Protein AF-A0AAJ6D2P8-F1 (afdb_monomer_lite)

pLDDT: mean 70.58, std 17.55, range [41.06, 90.69]

Radius of gyration: 26.4 Å; chains: 1; bounding box: 87×24×44 Å

Structure (mmCIF, N/CA/C/O backbone):
data_AF-A0AAJ6D2P8-F1
#
_entry.id   AF-A0AAJ6D2P8-F1
#
loop_
_atom_site.group_PDB
_atom_site.id
_atom_site.type_symbol
_atom_site.label_atom_id
_atom_site.label_alt_id
_atom_site.label_comp_id
_atom_site.label_asym_id
_atom_site.label_entity_id
_atom_site.label_seq_id
_atom_site.pdbx_PDB_ins_code
_atom_site.Cartn_x
_atom_site.Cartn_y
_atom_site.Cartn_z
_atom_site.occupancy
_atom_site.B_iso_or_equiv
_atom_site.auth_seq_id
_atom_site.auth_comp_id
_atom_site.auth_asym_id
_atom_site.auth_atom_id
_atom_site.pdbx_PDB_model_num
ATOM 1 N N . MET A 1 1 ? 77.368 5.261 -29.267 1.00 41.06 1 MET A N 1
ATOM 2 C CA . MET A 1 1 ? 76.583 6.121 -28.353 1.00 41.06 1 MET A CA 1
ATOM 3 C C . MET A 1 1 ? 75.106 5.812 -28.565 1.00 41.06 1 MET A C 1
ATOM 5 O O . MET A 1 1 ? 74.578 6.138 -29.618 1.00 41.06 1 MET A O 1
ATOM 9 N N . HIS A 1 2 ? 74.478 5.080 -27.642 1.00 53.44 2 HIS A N 1
ATOM 10 C CA . HIS A 1 2 ? 73.118 4.552 -27.812 1.00 53.44 2 HIS A CA 1
ATOM 11 C C . HIS A 1 2 ? 72.070 5.600 -27.403 1.00 53.44 2 HIS A C 1
ATOM 13 O O . HIS A 1 2 ? 71.983 5.943 -26.224 1.00 53.44 2 HIS A O 1
ATOM 19 N N . ARG A 1 3 ? 71.274 6.101 -28.361 1.00 57.78 3 ARG A N 1
ATOM 20 C CA . ARG A 1 3 ? 70.062 6.889 -28.079 1.00 57.78 3 ARG A CA 1
ATOM 21 C C . ARG A 1 3 ? 68.999 5.938 -27.530 1.00 57.78 3 ARG A C 1
ATOM 23 O O . ARG A 1 3 ? 68.443 5.152 -28.288 1.00 57.78 3 ARG A O 1
ATOM 30 N N . LYS A 1 4 ? 68.761 5.976 -26.220 1.00 52.78 4 LYS A N 1
ATOM 31 C CA . LYS A 1 4 ? 67.626 5.292 -25.596 1.00 52.78 4 LYS A CA 1
ATOM 32 C C . LYS A 1 4 ? 66.418 6.219 -25.671 1.00 52.78 4 LYS A C 1
ATOM 34 O O . LYS A 1 4 ? 66.503 7.381 -25.278 1.00 52.78 4 LYS A O 1
ATOM 39 N N . GLU A 1 5 ? 65.361 5.689 -26.262 1.00 59.41 5 GLU A N 1
ATOM 40 C CA . GLU A 1 5 ? 64.052 6.295 -26.466 1.00 59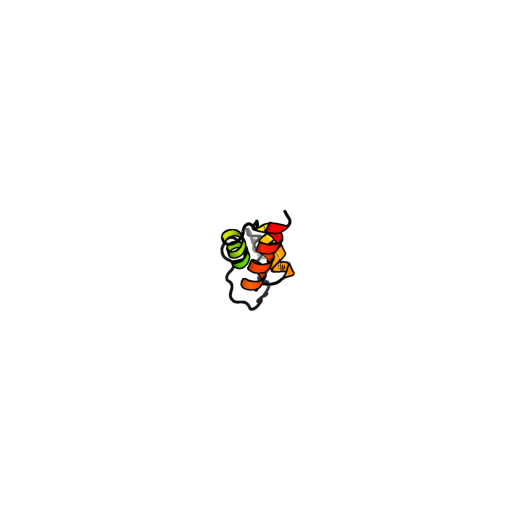.41 5 GLU A CA 1
ATOM 41 C C . GLU A 1 5 ? 63.481 6.888 -25.172 1.00 59.41 5 GLU A C 1
ATOM 43 O O . GLU A 1 5 ? 63.650 6.350 -24.076 1.00 59.41 5 GLU A O 1
ATOM 48 N N . LEU A 1 6 ? 62.799 8.022 -25.313 1.00 62.94 6 LEU A N 1
ATOM 49 C CA . LEU A 1 6 ? 62.048 8.660 -24.240 1.00 62.94 6 LEU A CA 1
ATOM 50 C C . LEU A 1 6 ? 60.786 7.825 -23.950 1.00 62.94 6 LEU A C 1
ATOM 52 O O . LEU A 1 6 ? 60.052 7.520 -24.890 1.00 62.94 6 LEU A O 1
ATOM 56 N N . PRO A 1 7 ? 60.489 7.469 -22.688 1.00 61.91 7 PRO A N 1
ATOM 57 C CA . PRO A 1 7 ? 59.265 6.754 -22.357 1.00 61.91 7 PRO A CA 1
ATOM 58 C C . PRO A 1 7 ? 58.051 7.676 -22.512 1.00 61.91 7 PRO A C 1
ATOM 60 O O . PRO A 1 7 ? 58.025 8.793 -21.985 1.00 61.91 7 PRO A O 1
ATOM 63 N N . ASN A 1 8 ? 57.038 7.176 -23.222 1.00 59.66 8 ASN A N 1
ATOM 64 C CA . ASN A 1 8 ? 55.697 7.747 -23.288 1.00 59.66 8 ASN A CA 1
ATOM 65 C C . ASN A 1 8 ? 55.244 8.175 -21.886 1.00 59.66 8 ASN A C 1
ATOM 67 O O . ASN A 1 8 ? 55.169 7.353 -20.975 1.00 59.66 8 ASN A O 1
ATOM 71 N N . ARG A 1 9 ? 54.944 9.465 -21.718 1.00 58.38 9 ARG A N 1
ATOM 72 C CA . ARG A 1 9 ? 54.301 10.013 -20.522 1.00 58.38 9 ARG A CA 1
ATOM 73 C C . ARG A 1 9 ? 52.781 9.958 -20.716 1.00 58.38 9 ARG A C 1
ATOM 75 O O . ARG A 1 9 ? 52.257 10.836 -21.399 1.00 58.38 9 ARG A O 1
ATOM 82 N N . PRO A 1 10 ? 52.043 8.996 -20.133 1.00 48.34 10 PRO A N 1
ATOM 83 C CA . PRO A 1 10 ? 50.602 9.131 -20.004 1.00 48.34 10 PRO A CA 1
ATOM 84 C C . PRO A 1 10 ? 50.327 10.082 -18.836 1.00 48.34 10 PRO A C 1
ATOM 86 O O . PRO A 1 10 ? 50.361 9.704 -17.669 1.00 48.34 10 PRO A O 1
ATOM 89 N N . GLY A 1 11 ? 50.113 11.351 -19.166 1.00 52.78 11 GLY A N 1
ATOM 90 C CA . GLY A 1 11 ? 49.629 12.367 -18.243 1.00 52.78 11 GLY A CA 1
ATOM 91 C C . GLY A 1 11 ? 48.344 12.976 -18.782 1.00 52.78 11 GLY A C 1
ATOM 92 O O . GLY A 1 11 ? 48.388 14.031 -19.397 1.00 52.78 11 GLY A O 1
ATOM 93 N N . ALA A 1 12 ? 47.213 12.315 -18.561 1.00 54.31 12 ALA A N 1
ATOM 94 C CA . ALA A 1 12 ? 45.898 12.943 -18.527 1.00 54.31 12 ALA A CA 1
ATOM 95 C C . ALA A 1 12 ? 44.992 12.013 -17.720 1.00 54.31 12 ALA A C 1
ATOM 97 O O . ALA A 1 12 ? 45.033 10.803 -17.924 1.00 54.31 12 ALA A O 1
ATOM 98 N N . GLY A 1 13 ? 44.293 12.580 -16.738 1.00 56.00 13 GLY A N 1
ATOM 99 C CA . GLY A 1 13 ? 43.581 11.856 -15.694 1.00 56.00 13 GLY A CA 1
ATOM 100 C C . GLY A 1 13 ? 42.401 11.012 -16.176 1.00 56.00 13 GLY A C 1
ATOM 101 O O . GLY A 1 13 ? 42.316 10.613 -17.330 1.00 56.00 13 GLY A O 1
ATOM 102 N N . HIS A 1 14 ? 41.480 10.789 -15.238 1.00 43.72 14 HIS A N 1
ATOM 103 C CA . HIS A 1 14 ? 40.251 9.993 -15.329 1.00 43.72 14 HIS A CA 1
ATOM 104 C C . HIS A 1 14 ? 40.374 8.568 -14.754 1.00 43.72 14 HIS A C 1
ATOM 106 O O . HIS A 1 14 ? 40.230 7.566 -15.443 1.00 43.72 14 HIS A O 1
ATOM 112 N N . SER A 1 15 ? 40.530 8.488 -13.432 1.00 52.56 15 SER A N 1
ATOM 113 C CA . SER A 1 15 ? 39.678 7.592 -12.634 1.00 52.56 15 SER A CA 1
ATOM 114 C C . SER A 1 15 ? 38.653 8.479 -11.916 1.00 52.56 15 SER A C 1
ATOM 116 O O . SER A 1 15 ? 39.024 9.606 -11.583 1.00 52.56 15 SER A O 1
ATOM 118 N N . PRO A 1 16 ? 37.422 8.039 -11.598 1.00 56.28 16 PRO A N 1
ATOM 119 C CA . PRO A 1 16 ? 36.818 6.726 -11.812 1.00 56.28 16 PRO A CA 1
ATOM 120 C C . PRO A 1 16 ? 35.462 6.819 -12.545 1.00 56.28 16 PRO A C 1
ATOM 122 O O . PRO A 1 16 ? 34.696 7.763 -12.370 1.00 56.28 16 PRO A O 1
ATOM 125 N N . SER A 1 17 ? 35.068 5.780 -13.274 1.00 44.03 17 SER A N 1
ATOM 126 C CA . SER A 1 17 ? 33.636 5.485 -13.319 1.00 44.03 17 SER A CA 1
ATOM 127 C C . SER A 1 17 ? 33.406 3.995 -13.393 1.00 44.03 17 SER A C 1
ATOM 129 O O . SER A 1 17 ? 33.549 3.347 -14.426 1.00 44.03 17 SER A O 1
ATOM 131 N N . SER A 1 18 ? 33.080 3.468 -12.220 1.00 54.50 18 SER A N 1
ATOM 132 C CA . SER A 1 18 ? 32.353 2.233 -12.011 1.00 54.50 18 SER A CA 1
ATOM 133 C C . SER A 1 18 ? 31.263 2.071 -13.066 1.00 54.50 18 SER A C 1
ATOM 135 O O . SER A 1 18 ? 30.187 2.642 -12.962 1.00 54.50 18 SER A O 1
ATOM 137 N N . SER A 1 19 ? 31.523 1.250 -14.069 1.00 52.97 19 SER A N 1
ATOM 138 C CA . SER A 1 19 ? 30.474 0.624 -14.863 1.00 52.97 19 SER A CA 1
ATOM 139 C C . SER A 1 19 ? 30.646 -0.878 -14.738 1.00 52.97 19 SER A C 1
ATOM 141 O O . SER A 1 19 ? 30.880 -1.598 -15.701 1.00 52.97 19 SER A O 1
ATOM 143 N N . ARG A 1 20 ? 30.512 -1.359 -13.493 1.00 55.03 20 ARG A N 1
ATOM 144 C CA . ARG A 1 20 ? 29.961 -2.693 -13.269 1.00 55.03 20 ARG A CA 1
ATOM 145 C C . ARG A 1 20 ? 28.507 -2.627 -13.736 1.00 55.03 20 ARG A C 1
ATOM 147 O O . ARG A 1 2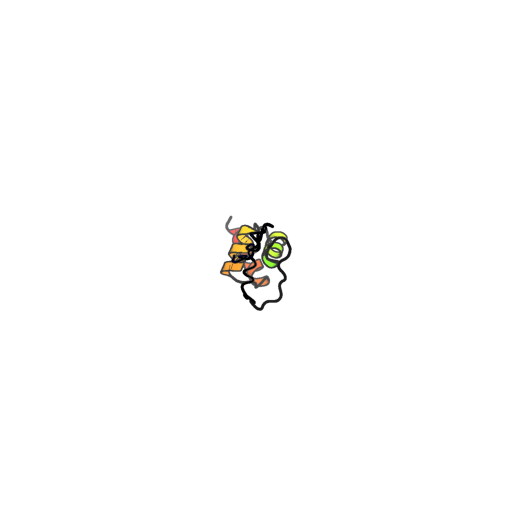0 ? 27.608 -2.451 -12.921 1.00 55.03 20 ARG A O 1
ATOM 154 N N . LEU A 1 21 ? 28.270 -2.726 -15.045 1.00 50.81 21 LEU A N 1
ATOM 155 C CA . LEU A 1 21 ? 26.975 -3.193 -15.514 1.00 50.81 21 LEU A CA 1
ATOM 156 C C . LEU A 1 21 ? 26.943 -4.683 -15.200 1.00 50.81 21 LEU A C 1
ATOM 158 O O . LEU A 1 21 ? 27.295 -5.534 -16.010 1.00 50.81 21 LEU A O 1
ATOM 162 N N . SER A 1 22 ? 26.576 -4.967 -13.953 1.00 46.44 22 SER A N 1
ATOM 163 C CA . SER A 1 22 ? 26.009 -6.246 -13.595 1.00 46.44 22 SER A CA 1
ATOM 164 C C . SER A 1 22 ? 24.831 -6.490 -14.524 1.00 46.44 22 SER A C 1
ATOM 166 O O . SER A 1 22 ? 23.809 -5.808 -14.461 1.00 46.44 22 SER A O 1
ATOM 168 N N . SER A 1 23 ? 25.005 -7.483 -15.380 1.00 54.16 23 SER A N 1
ATOM 169 C CA . SER A 1 23 ? 23.949 -8.231 -16.031 1.00 54.16 23 SER A CA 1
ATOM 170 C C . SER A 1 23 ? 23.061 -8.881 -14.966 1.00 54.16 23 SER A C 1
ATOM 172 O O . SER A 1 23 ? 23.189 -10.064 -14.670 1.00 54.16 23 SER A O 1
ATOM 174 N N . HIS A 1 24 ? 22.170 -8.099 -14.368 1.00 44.69 24 HIS A N 1
ATOM 175 C CA . HIS A 1 24 ? 20.961 -8.623 -13.756 1.00 44.69 24 HIS A CA 1
ATOM 176 C C . HIS A 1 24 ? 19.810 -8.105 -14.598 1.00 44.69 24 HIS A C 1
ATOM 178 O O . HIS A 1 24 ? 19.322 -6.994 -14.415 1.00 44.69 24 HIS A O 1
ATOM 184 N N . SER A 1 25 ? 19.410 -8.924 -15.562 1.00 59.75 25 SER A N 1
ATOM 185 C CA . SER A 1 25 ? 18.017 -8.938 -15.961 1.00 59.75 25 SER A CA 1
ATOM 186 C C . SER A 1 25 ? 17.281 -9.756 -14.904 1.00 59.75 25 SER A 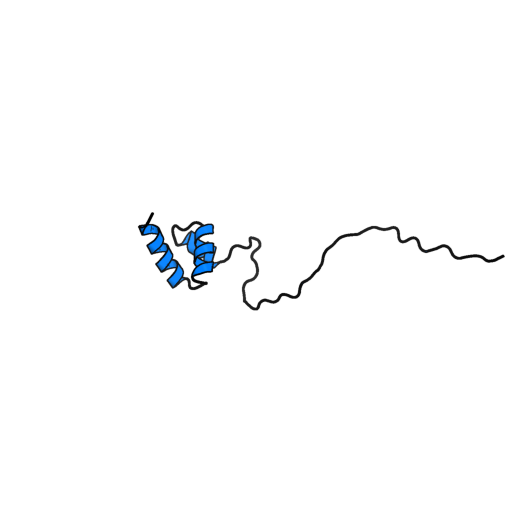C 1
ATOM 188 O O . SER A 1 25 ? 17.539 -10.954 -14.792 1.00 59.75 25 SER A O 1
ATOM 190 N N . PRO A 1 26 ? 16.367 -9.162 -14.127 1.00 52.03 26 PRO A N 1
ATOM 191 C CA . PRO A 1 26 ? 15.152 -9.841 -13.778 1.00 52.03 26 PRO A CA 1
ATOM 192 C C . PRO A 1 26 ? 14.111 -9.394 -14.799 1.00 52.03 26 PRO A C 1
ATOM 194 O O . PRO A 1 26 ? 13.730 -8.231 -14.910 1.00 52.03 26 PRO A O 1
ATOM 197 N N . SER A 1 27 ? 13.693 -10.362 -15.593 1.00 54.62 27 SER A N 1
ATOM 198 C CA . SER A 1 27 ? 12.384 -10.405 -16.214 1.00 54.62 27 SER A CA 1
ATOM 199 C C . SER A 1 27 ? 11.303 -9.892 -15.250 1.00 54.62 27 SER A C 1
ATOM 201 O O . SER A 1 27 ? 10.891 -10.629 -14.363 1.00 54.62 27 SER A O 1
ATOM 203 N N . SER A 1 28 ? 10.852 -8.647 -15.411 1.00 51.25 28 SER A N 1
ATOM 204 C CA . SER A 1 28 ? 9.440 -8.258 -15.317 1.00 51.25 28 SER A CA 1
ATOM 205 C C . SER A 1 28 ? 9.266 -6.798 -15.736 1.00 51.25 28 SER 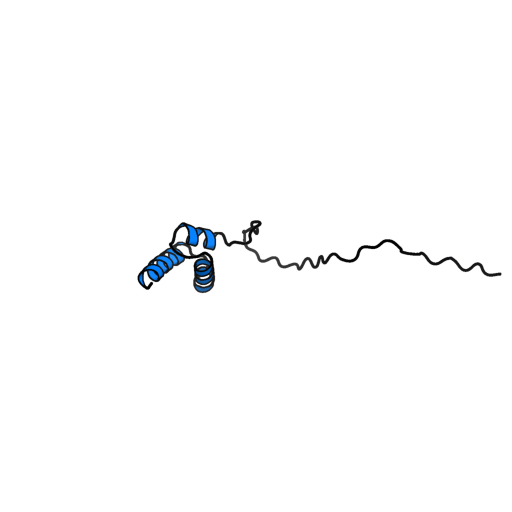A C 1
ATOM 207 O O . SER A 1 28 ? 10.150 -5.960 -15.595 1.00 51.25 28 SER A O 1
ATOM 209 N N . ASN A 1 29 ? 8.111 -6.507 -16.304 1.00 52.81 29 ASN A N 1
ATOM 210 C CA . ASN A 1 29 ? 7.815 -5.388 -17.187 1.00 52.81 29 ASN A CA 1
ATOM 211 C C . ASN A 1 29 ? 7.634 -4.014 -16.490 1.00 52.81 29 ASN A C 1
ATOM 213 O O . ASN A 1 29 ? 6.706 -3.283 -16.829 1.00 52.81 29 ASN A O 1
ATOM 217 N N . GLN A 1 30 ? 8.470 -3.637 -15.517 1.00 50.94 30 GLN A N 1
ATOM 218 C CA . GLN A 1 30 ? 8.380 -2.327 -14.855 1.00 50.94 30 GLN A CA 1
ATOM 219 C C . GLN A 1 30 ? 9.705 -1.571 -14.924 1.00 50.94 30 GLN A C 1
ATOM 221 O O . GLN A 1 30 ? 10.675 -1.866 -14.231 1.00 50.94 30 GLN A O 1
ATOM 226 N N . LEU A 1 31 ? 9.725 -0.558 -15.787 1.00 51.94 31 LEU A N 1
ATOM 227 C CA . LEU A 1 31 ? 10.771 0.453 -15.809 1.00 51.94 31 LEU A CA 1
ATOM 228 C C . LEU A 1 31 ? 10.850 1.117 -14.422 1.00 51.94 31 LEU A C 1
ATOM 230 O O . LEU A 1 31 ? 9.809 1.542 -13.913 1.00 51.94 31 LEU A O 1
ATOM 234 N N . PRO A 1 32 ? 12.045 1.266 -13.823 1.00 51.69 32 PRO A N 1
ATOM 235 C CA . PRO A 1 32 ? 12.201 2.033 -12.598 1.00 51.69 32 PRO A CA 1
ATOM 236 C C . PRO A 1 32 ? 11.857 3.489 -12.916 1.00 51.69 32 PRO A C 1
ATOM 238 O O . PRO A 1 32 ? 12.617 4.201 -13.579 1.00 51.69 32 PRO A O 1
ATOM 241 N N . THR A 1 33 ? 10.676 3.938 -12.494 1.00 53.94 33 THR A N 1
ATOM 242 C CA . THR A 1 33 ? 10.338 5.359 -12.538 1.00 53.94 33 THR A CA 1
ATOM 243 C C . THR A 1 33 ? 11.373 6.091 -11.686 1.00 53.94 33 THR A C 1
ATOM 245 O O . THR A 1 33 ? 11.825 5.577 -10.662 1.00 53.94 33 THR A O 1
ATOM 248 N N . LYS A 1 34 ? 11.842 7.256 -12.146 1.00 51.09 34 LYS A N 1
ATOM 249 C CA . LYS A 1 34 ? 12.832 8.081 -11.437 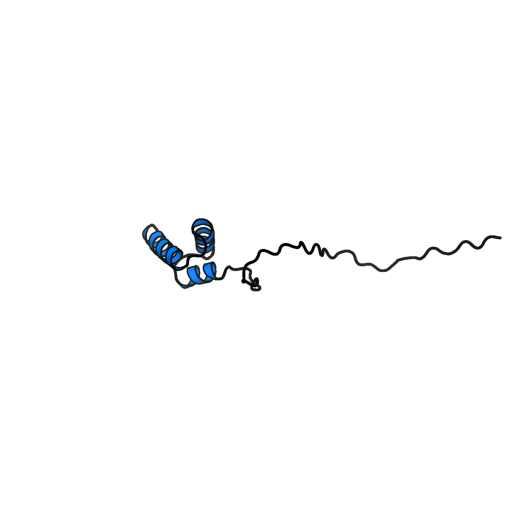1.00 51.09 34 LYS A CA 1
ATOM 250 C C . LYS A 1 34 ? 12.239 8.516 -10.088 1.00 51.09 34 LYS A C 1
ATOM 252 O O . LYS A 1 34 ? 11.579 9.542 -10.013 1.00 51.09 34 LYS A O 1
ATOM 257 N N . GLY A 1 35 ? 12.405 7.678 -9.069 1.00 54.47 35 GLY A N 1
ATOM 258 C CA . GLY A 1 35 ? 11.691 7.741 -7.791 1.00 54.47 35 GLY A CA 1
ATOM 259 C C . GLY A 1 35 ? 11.571 6.381 -7.092 1.00 54.47 35 GLY A C 1
ATOM 260 O O . GLY A 1 35 ? 11.463 6.350 -5.876 1.00 54.47 35 GLY A O 1
ATOM 261 N N . GLY A 1 36 ? 11.660 5.264 -7.827 1.00 58.34 36 GLY A N 1
ATOM 262 C CA . GLY A 1 36 ? 11.794 3.912 -7.266 1.00 58.34 36 GLY A CA 1
ATOM 263 C C . GLY A 1 36 ? 10.618 3.424 -6.416 1.00 58.34 36 GLY A C 1
ATOM 264 O O . GLY A 1 36 ? 10.736 2.376 -5.788 1.00 58.34 36 GLY A O 1
ATOM 265 N N . GLU A 1 37 ? 9.507 4.163 -6.365 1.00 65.00 37 GLU A N 1
ATOM 266 C CA . GLU A 1 37 ? 8.307 3.711 -5.671 1.00 65.00 37 GLU A CA 1
ATOM 267 C C . GLU A 1 37 ? 7.514 2.760 -6.560 1.00 65.00 37 GLU A C 1
ATOM 269 O O . GLU A 1 37 ? 7.146 3.077 -7.694 1.00 65.00 37 GLU A O 1
ATOM 274 N N . ASP A 1 38 ? 7.292 1.574 -6.007 1.00 81.12 38 ASP A N 1
ATOM 275 C CA . ASP A 1 38 ? 6.494 0.512 -6.588 1.00 81.12 38 ASP A CA 1
ATOM 276 C C . ASP A 1 38 ? 5.075 1.036 -6.894 1.00 81.12 38 ASP A C 1
ATOM 278 O O . ASP A 1 38 ? 4.452 1.672 -6.031 1.00 81.12 38 ASP A O 1
ATOM 282 N N . PRO A 1 39 ? 4.548 0.837 -8.115 1.00 86.44 39 PRO A N 1
ATOM 283 C CA . PRO A 1 39 ? 3.230 1.346 -8.478 1.00 86.44 39 PRO A CA 1
ATOM 284 C C . PRO A 1 39 ? 2.119 0.809 -7.571 1.00 86.44 39 PRO A C 1
ATOM 286 O O . PRO A 1 39 ? 1.128 1.511 -7.367 1.00 86.44 39 PRO A O 1
ATOM 289 N N . ASP A 1 40 ? 2.283 -0.384 -6.995 1.00 86.69 40 ASP A N 1
ATOM 290 C CA . ASP A 1 40 ? 1.297 -0.954 -6.079 1.00 86.69 40 ASP A CA 1
ATOM 291 C C . ASP A 1 40 ? 1.353 -0.275 -4.702 1.00 86.69 40 ASP A C 1
ATOM 293 O O . ASP A 1 40 ? 0.313 -0.055 -4.081 1.00 86.69 40 ASP A O 1
ATOM 297 N N . VAL A 1 41 ? 2.539 0.159 -4.256 1.00 89.19 41 VAL A N 1
ATOM 298 C CA . VAL A 1 41 ? 2.701 0.950 -3.021 1.00 89.19 41 VAL A CA 1
ATOM 299 C C . VAL A 1 41 ? 1.954 2.265 -3.144 1.00 89.19 41 VAL A C 1
ATOM 301 O O . VAL A 1 41 ? 1.199 2.635 -2.244 1.00 89.19 41 VAL A O 1
ATOM 304 N N . ARG A 1 42 ? 2.154 2.962 -4.269 1.00 88.31 42 ARG A N 1
ATOM 305 C CA . ARG A 1 42 ? 1.480 4.235 -4.523 1.00 88.31 42 ARG A CA 1
ATOM 306 C C . ARG A 1 42 ? -0.030 4.041 -4.611 1.00 88.31 42 ARG A C 1
ATOM 308 O O . ARG A 1 42 ? -0.773 4.784 -3.981 1.00 88.31 42 ARG A O 1
ATOM 315 N N . PHE A 1 43 ? -0.475 3.011 -5.330 1.00 89.19 43 PHE A N 1
ATOM 316 C CA . PHE A 1 43 ? -1.892 2.685 -5.449 1.00 89.19 43 PHE A CA 1
ATOM 317 C C . PHE A 1 43 ? -2.540 2.424 -4.084 1.00 89.19 43 PHE A C 1
ATOM 319 O O . PHE A 1 43 ? -3.597 2.986 -3.801 1.00 89.19 43 PHE A O 1
ATOM 326 N N . LEU A 1 44 ? -1.907 1.627 -3.220 1.00 89.69 44 LEU A N 1
ATOM 327 C CA . LEU A 1 44 ? -2.419 1.374 -1.876 1.00 89.69 44 LEU A CA 1
ATOM 328 C C . LEU A 1 44 ? -2.446 2.639 -1.028 1.00 89.69 44 LEU A C 1
ATOM 330 O O . LEU A 1 44 ? -3.469 2.909 -0.416 1.00 89.69 44 LEU A O 1
ATOM 334 N N . ALA A 1 45 ? -1.376 3.428 -1.002 1.00 90.56 45 ALA A N 1
ATOM 335 C CA . ALA A 1 45 ? -1.339 4.651 -0.202 1.00 90.56 45 ALA A CA 1
ATOM 336 C C . ALA A 1 45 ? -2.368 5.706 -0.661 1.00 90.56 45 ALA A C 1
ATOM 338 O O . ALA A 1 45 ? -2.839 6.500 0.144 1.00 90.56 45 ALA A O 1
ATOM 339 N N . GLU A 1 46 ? -2.723 5.723 -1.951 1.00 88.44 46 GLU A N 1
ATOM 340 C CA . GLU A 1 46 ? -3.740 6.629 -2.502 1.00 88.44 46 GLU A CA 1
ATOM 341 C C . GLU A 1 46 ? -5.178 6.123 -2.283 1.00 88.44 46 GLU A C 1
ATOM 343 O O . GLU A 1 46 ? -6.093 6.927 -2.117 1.00 88.44 46 GLU A O 1
ATOM 348 N N . ASN A 1 47 ? -5.397 4.802 -2.305 1.00 89.38 47 ASN A N 1
ATOM 349 C CA . ASN A 1 47 ? -6.736 4.192 -2.254 1.00 89.38 47 ASN A CA 1
ATOM 350 C C . ASN A 1 47 ? -7.086 3.578 -0.890 1.00 89.38 47 ASN A C 1
ATOM 352 O O . ASN A 1 47 ? -8.206 3.105 -0.681 1.00 89.38 47 ASN A O 1
ATOM 356 N N . SER A 1 48 ? -6.138 3.563 0.039 1.00 83.44 48 SER A N 1
ATOM 357 C CA . SER A 1 48 ? -6.305 3.100 1.411 1.00 83.44 48 SER A CA 1
ATOM 358 C C . SER A 1 48 ? -5.591 4.050 2.367 1.00 83.44 48 SER A C 1
ATOM 360 O O . SER A 1 48 ? -4.657 4.741 1.978 1.00 83.44 48 SER A O 1
ATOM 362 N N . ASP A 1 49 ? -5.992 4.055 3.637 1.00 85.12 49 ASP A N 1
ATOM 363 C CA . ASP A 1 49 ? -5.394 4.907 4.676 1.00 85.12 49 ASP A CA 1
ATOM 364 C C . ASP A 1 49 ? -4.003 4.407 5.146 1.00 85.12 49 ASP A C 1
ATOM 366 O O . ASP A 1 49 ? -3.581 4.663 6.274 1.00 85.12 49 ASP A O 1
ATOM 370 N N . LEU A 1 50 ? -3.286 3.649 4.311 1.00 87.44 50 LEU A N 1
ATOM 371 C CA . LEU A 1 50 ? -1.961 3.122 4.626 1.00 87.44 50 LEU A CA 1
ATOM 372 C C . LEU A 1 50 ? -0.869 4.127 4.264 1.00 87.44 50 LEU A C 1
ATOM 374 O O . LEU A 1 50 ? -0.856 4.713 3.184 1.00 87.44 50 LEU A O 1
ATOM 378 N N . SER A 1 51 ? 0.135 4.257 5.132 1.00 88.31 51 SER A N 1
ATOM 379 C CA . SER A 1 51 ? 1.361 4.964 4.755 1.00 88.31 51 SER A CA 1
ATOM 380 C C . SER A 1 51 ? 2.129 4.194 3.663 1.00 88.31 51 SER A C 1
ATOM 382 O O . SER A 1 51 ? 2.086 2.960 3.639 1.00 88.31 51 SER A O 1
ATOM 384 N N . PRO A 1 52 ? 2.946 4.865 2.824 1.00 88.19 52 PRO A N 1
ATOM 385 C CA . PRO A 1 52 ? 3.784 4.188 1.827 1.00 88.19 52 PRO A CA 1
ATOM 386 C C . PRO A 1 52 ? 4.697 3.106 2.423 1.00 88.19 52 PRO A C 1
ATOM 388 O O . PRO A 1 52 ? 5.062 2.143 1.753 1.00 88.19 52 PRO A O 1
ATOM 391 N N . ARG A 1 53 ? 5.075 3.240 3.704 1.00 89.50 53 ARG A N 1
ATOM 392 C CA . ARG A 1 53 ? 5.857 2.219 4.411 1.00 89.50 53 ARG A CA 1
ATOM 393 C C . ARG A 1 53 ? 5.031 0.967 4.704 1.00 89.50 53 ARG A C 1
ATOM 395 O O . ARG A 1 53 ? 5.505 -0.124 4.415 1.00 89.50 53 ARG A O 1
ATOM 402 N N . GLN A 1 54 ? 3.811 1.132 5.211 1.00 89.88 54 GLN A N 1
ATOM 403 C CA . GLN A 1 54 ? 2.900 0.013 5.472 1.00 89.88 54 GLN A CA 1
ATOM 404 C C . GLN A 1 54 ? 2.481 -0.681 4.177 1.00 89.88 54 GLN A C 1
ATOM 406 O O . GLN A 1 54 ? 2.462 -1.902 4.124 1.00 89.88 54 GLN A O 1
ATOM 411 N N . ALA A 1 55 ? 2.227 0.076 3.107 1.00 90.69 55 ALA A N 1
ATOM 412 C CA . ALA A 1 55 ? 1.928 -0.498 1.799 1.00 90.69 55 ALA A CA 1
ATOM 413 C C . ALA A 1 55 ? 3.091 -1.357 1.263 1.00 90.69 55 ALA A C 1
ATOM 415 O O . ALA A 1 55 ? 2.860 -2.456 0.765 1.00 90.69 55 ALA A O 1
ATOM 416 N N . ARG A 1 56 ? 4.349 -0.912 1.429 1.00 89.19 56 ARG A N 1
ATOM 417 C CA . ARG A 1 56 ? 5.538 -1.725 1.096 1.00 89.19 56 ARG A CA 1
ATOM 418 C C . ARG A 1 56 ? 5.617 -3.010 1.910 1.00 89.19 56 ARG A C 1
ATOM 420 O O . ARG A 1 56 ? 5.950 -4.054 1.360 1.00 89.19 56 ARG A O 1
ATOM 427 N N . GLU A 1 57 ? 5.362 -2.928 3.212 1.00 90.06 57 GLU A N 1
ATOM 428 C CA . GLU A 1 57 ? 5.354 -4.101 4.092 1.00 90.06 57 GLU A CA 1
ATOM 429 C C . GLU A 1 57 ? 4.261 -5.089 3.672 1.00 90.06 57 GLU A C 1
ATOM 431 O O . GLU A 1 57 ? 4.549 -6.274 3.520 1.00 90.06 57 GLU A O 1
ATOM 436 N N . LEU A 1 58 ? 3.065 -4.589 3.357 1.00 90.19 58 LEU A N 1
ATOM 437 C CA . LEU A 1 58 ? 1.936 -5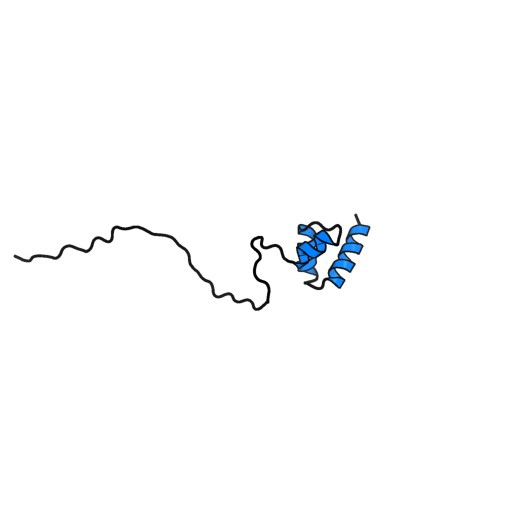.393 2.905 1.00 90.19 58 LEU A CA 1
ATOM 438 C C . LEU A 1 58 ? 2.227 -6.108 1.578 1.00 90.19 58 LEU A C 1
ATOM 440 O O . LEU A 1 58 ? 1.989 -7.307 1.462 1.00 90.19 58 LEU A O 1
ATOM 444 N N . ILE A 1 59 ? 2.810 -5.403 0.605 1.00 88.94 59 ILE A N 1
ATOM 445 C CA . ILE A 1 59 ? 3.213 -5.987 -0.685 1.00 88.94 59 ILE A CA 1
ATOM 446 C C . ILE A 1 59 ? 4.318 -7.029 -0.506 1.00 88.94 59 ILE A C 1
ATOM 448 O O . ILE A 1 59 ? 4.333 -8.060 -1.172 1.00 88.94 59 ILE A O 1
ATOM 452 N N . ARG A 1 60 ? 5.245 -6.807 0.429 1.00 87.69 60 ARG A N 1
ATOM 453 C CA . ARG A 1 60 ? 6.301 -7.779 0.735 1.00 87.69 60 ARG A CA 1
ATOM 454 C C . ARG A 1 60 ? 5.749 -9.062 1.366 1.00 87.69 60 ARG A C 1
ATOM 456 O O . ARG A 1 60 ? 6.337 -10.120 1.166 1.00 87.69 60 ARG A O 1
ATOM 463 N N . GLU A 1 61 ? 4.671 -8.968 2.140 1.00 88.88 61 GLU A N 1
ATOM 464 C CA . GLU A 1 61 ? 4.074 -10.101 2.861 1.00 88.88 61 GLU A CA 1
ATOM 465 C C . GLU A 1 61 ? 3.029 -10.858 2.036 1.00 88.88 61 GLU A C 1
ATOM 467 O O . GLU A 1 61 ? 2.985 -12.085 2.093 1.00 88.88 61 GLU A O 1
ATOM 472 N N . HIS A 1 62 ? 2.233 -10.146 1.236 1.00 87.94 62 HIS A N 1
ATOM 473 C CA . HIS A 1 62 ? 1.113 -10.708 0.474 1.00 87.94 62 HIS A CA 1
ATOM 474 C C . HIS A 1 62 ? 1.335 -10.721 -1.046 1.00 87.94 62 HIS A C 1
ATOM 476 O O . HIS A 1 62 ? 0.571 -11.342 -1.779 1.00 87.94 62 HIS A O 1
ATOM 482 N N . GLY A 1 63 ? 2.396 -10.084 -1.543 1.00 87.56 63 GLY A N 1
ATOM 483 C CA . GLY A 1 63 ? 2.682 -9.964 -2.972 1.00 87.56 63 GLY A CA 1
ATOM 484 C C . GLY A 1 63 ? 1.976 -8.773 -3.624 1.00 87.56 63 GLY A C 1
ATOM 485 O O . GLY A 1 63 ? 1.677 -7.776 -2.978 1.00 87.56 63 GLY A O 1
ATOM 486 N N . HIS A 1 64 ? 1.728 -8.868 -4.931 1.00 88.12 64 HIS A N 1
ATOM 487 C CA . HIS A 1 64 ? 1.236 -7.760 -5.767 1.00 88.12 64 HIS A CA 1
ATOM 488 C C . HIS A 1 64 ? -0.259 -7.873 -6.135 1.00 88.12 64 HIS A C 1
ATOM 490 O O . HIS A 1 64 ? -0.718 -7.239 -7.087 1.00 88.12 64 HIS A O 1
ATOM 496 N N . ASP A 1 65 ? -1.038 -8.692 -5.419 1.00 89.81 65 ASP A N 1
ATOM 497 C CA . ASP A 1 65 ? -2.479 -8.826 -5.672 1.00 89.81 65 ASP A CA 1
ATOM 498 C C . ASP A 1 65 ? -3.247 -7.647 -5.063 1.00 89.81 65 ASP A C 1
ATOM 500 O O . ASP A 1 65 ? -3.490 -7.574 -3.861 1.00 89.81 65 ASP A O 1
ATOM 504 N N . ARG A 1 66 ? -3.639 -6.694 -5.907 1.00 87.69 66 ARG A N 1
ATOM 505 C CA . ARG A 1 66 ? -4.278 -5.446 -5.468 1.00 87.69 66 ARG A CA 1
ATOM 506 C C . ARG A 1 66 ? -5.592 -5.653 -4.724 1.00 87.69 66 ARG A C 1
ATOM 508 O O . ARG A 1 66 ? -5.858 -4.902 -3.786 1.00 87.69 66 ARG A O 1
ATOM 515 N N . ASP A 1 67 ? -6.406 -6.621 -5.131 1.00 89.31 67 ASP A N 1
ATOM 516 C CA . ASP A 1 67 ? -7.703 -6.864 -4.498 1.00 89.31 67 ASP A CA 1
ATOM 517 C C . ASP A 1 67 ? -7.509 -7.457 -3.099 1.00 89.31 67 ASP A C 1
ATOM 519 O O . ASP A 1 67 ? -8.150 -7.025 -2.132 1.00 89.31 67 ASP A O 1
ATOM 523 N N . GLU A 1 68 ? -6.561 -8.387 -2.960 1.00 89.00 68 GLU A N 1
ATOM 524 C CA . GLU A 1 68 ? -6.176 -8.922 -1.658 1.00 89.00 68 GLU A CA 1
ATOM 525 C C . GLU A 1 68 ? -5.555 -7.843 -0.758 1.00 89.00 68 GLU A C 1
ATOM 527 O O . GLU A 1 68 ? -5.962 -7.696 0.400 1.00 89.00 68 GLU A O 1
ATOM 532 N N . LEU A 1 69 ? -4.639 -7.035 -1.296 1.00 90.56 69 LEU A N 1
ATOM 533 C CA . LEU A 1 69 ? -3.997 -5.944 -0.566 1.00 90.56 69 LEU A CA 1
ATOM 534 C C . LEU A 1 69 ? -5.031 -4.919 -0.062 1.00 90.56 69 LEU A C 1
ATOM 536 O O . LEU A 1 69 ? -4.976 -4.514 1.099 1.00 90.56 69 LEU A O 1
ATOM 540 N N . LEU A 1 70 ? -6.027 -4.545 -0.875 1.00 89.31 70 LEU A N 1
ATOM 541 C CA . LEU A 1 70 ? -7.116 -3.652 -0.454 1.00 89.31 70 LEU A CA 1
ATOM 542 C C . LEU A 1 70 ? -7.988 -4.265 0.647 1.00 89.31 70 LEU A C 1
ATOM 544 O O . LEU A 1 70 ? -8.402 -3.563 1.576 1.00 89.31 70 LEU A O 1
ATOM 548 N N . ARG A 1 71 ? -8.278 -5.568 0.566 1.00 90.19 71 ARG A N 1
ATOM 549 C CA . ARG A 1 71 ? -9.042 -6.282 1.598 1.00 90.19 71 ARG A CA 1
ATOM 550 C C . ARG A 1 71 ? -8.306 -6.254 2.939 1.00 90.19 71 ARG A C 1
ATOM 552 O O . ARG A 1 71 ? -8.918 -5.968 3.970 1.00 90.19 71 ARG A O 1
ATOM 559 N N . ILE A 1 72 ? -7.002 -6.519 2.932 1.00 88.31 72 ILE A N 1
ATOM 560 C CA . ILE A 1 72 ? -6.192 -6.536 4.155 1.00 88.31 72 ILE A CA 1
ATOM 561 C C . ILE A 1 72 ? -6.015 -5.116 4.701 1.00 88.31 72 ILE A C 1
ATOM 563 O O . ILE A 1 72 ? -6.252 -4.898 5.888 1.00 88.31 72 ILE A O 1
ATOM 567 N N . ALA A 1 73 ? -5.740 -4.131 3.840 1.00 87.75 73 ALA A N 1
ATOM 568 C CA . ALA A 1 73 ? -5.626 -2.722 4.220 1.00 87.75 73 ALA A CA 1
ATOM 569 C C . ALA A 1 73 ? -6.871 -2.207 4.965 1.00 87.75 73 ALA A C 1
ATOM 571 O O . ALA A 1 73 ? -6.759 -1.525 5.985 1.00 87.75 73 ALA A O 1
ATOM 572 N N . ARG A 1 74 ? -8.075 -2.586 4.509 1.00 86.19 74 ARG A N 1
ATOM 573 C CA . ARG A 1 74 ? -9.338 -2.263 5.201 1.00 86.19 74 ARG A CA 1
ATOM 574 C C . ARG A 1 74 ? -9.441 -2.888 6.589 1.00 86.19 74 ARG A C 1
ATOM 576 O O . ARG A 1 74 ? -10.055 -2.295 7.469 1.00 86.19 74 ARG A O 1
ATOM 583 N N . THR A 1 75 ? -8.867 -4.072 6.770 1.00 85.25 75 THR A N 1
ATOM 584 C CA . THR A 1 75 ? -8.905 -4.798 8.044 1.00 85.25 75 THR A CA 1
ATOM 585 C C . THR A 1 75 ? -7.940 -4.166 9.049 1.00 85.25 75 THR A C 1
ATOM 587 O O . THR A 1 75 ? -8.325 -3.921 10.185 1.00 85.25 75 THR A O 1
ATOM 590 N N . MET A 1 76 ? -6.737 -3.776 8.609 1.00 78.06 76 MET A N 1
ATOM 591 C CA . MET A 1 76 ? -5.742 -3.095 9.455 1.00 78.06 76 MET A CA 1
ATOM 592 C C . MET A 1 76 ? -6.234 -1.745 9.997 1.00 78.06 76 MET A C 1
ATOM 594 O O . MET A 1 76 ? -5.870 -1.360 11.103 1.00 78.06 76 MET A O 1
ATOM 598 N N . LYS A 1 77 ? -7.098 -1.037 9.254 1.00 69.06 77 LYS A N 1
ATOM 599 C CA . LYS A 1 77 ? -7.750 0.197 9.725 1.00 69.06 77 LYS A CA 1
ATOM 600 C C . LYS A 1 77 ? -8.655 -0.028 10.942 1.00 69.06 77 LYS A C 1
ATOM 602 O O . LYS A 1 77 ? -8.834 0.889 11.734 1.00 69.06 77 LYS A O 1
ATOM 607 N N . ALA A 1 78 ? -9.271 -1.203 11.063 1.00 60.66 78 ALA A N 1
ATOM 608 C CA . ALA A 1 78 ? -10.245 -1.480 12.116 1.00 60.66 78 ALA A CA 1
ATOM 609 C C . ALA A 1 78 ? -9.597 -1.823 13.469 1.00 60.66 78 ALA A C 1
ATOM 611 O O . ALA A 1 78 ? -10.295 -1.842 14.479 1.00 60.66 78 ALA A O 1
ATOM 612 N N . GLU A 1 79 ? -8.287 -2.083 13.491 1.00 55.44 79 GLU A N 1
ATOM 613 C CA . GLU A 1 79 ? -7.542 -2.496 14.688 1.00 55.44 79 GLU A CA 1
ATOM 614 C C . GLU A 1 79 ? -6.629 -1.390 15.261 1.00 55.44 79 GLU A C 1
ATOM 616 O O . GLU A 1 79 ? -5.795 -1.674 16.121 1.00 55.44 79 GLU A O 1
ATOM 621 N N . GLY A 1 80 ? -6.780 -0.138 14.804 1.00 48.12 80 GLY A N 1
ATOM 622 C CA . GLY A 1 80 ? -6.007 1.035 15.249 1.00 48.12 80 GLY A CA 1
ATOM 623 C C . GLY A 1 80 ? -6.819 2.066 16.021 1.00 48.12 80 GLY A C 1
ATOM 624 O O . GLY A 1 80 ? -7.971 2.335 15.614 1.00 48.12 80 GLY A O 1
#

Foldseek 3Di:
DDDDDDDDDPPDDDDDDDPPPPPDDDDDDDDCDPVNQDPQLVVCVVVAVDDSVVSVVLCVVPNRDNVVSNVVRVVVVVVD

Secondary structure (DSSP, 8-state):
---PPPP---------------------S----TT---HHHHHHHHHSS--HHHHHHHHHHH-S-HHHHHHHHHHHGGG-

Sequence (80 aa):
MHRKELPNRPGAGHSPSSSRLSSHSPSSNQLPTKGGEDPDVRFLAENSDLSPRQARELIREHGHDRDELLRIARTMKAEG